Protein AF-A0A6J4JC75-F1 (afdb_monomer)

Sequence (116 aa):
MVLFLEVVARTGNVAHELAFRLLASTGLRVAELVALKKQDVDVAQGRLRVVQGKGGKDRIVLFPEALQIPLRLYLQSLPPEQVYLFETERLKRPWSTRWVNKLCHAYGEEAGIPQM

Secondary structure (DSSP, 8-state):
-HHHHHHHHHT--HHHHHHHHHHHHH---HHHHHH-BGGGEETTTTEEEE---TTPPPEEEE--GGGHHHHHHHHHHS-TT--BSSB-TTT--BPPHHHHHHHHHHHHHHTT-TT-

pLDDT: mean 93.06, std 7.99, range [50.22, 98.19]

Structure (mmCIF, N/CA/C/O backbone):
data_AF-A0A6J4JC75-F1
#
_entry.id   AF-A0A6J4JC75-F1
#
loop_
_atom_site.group_PDB
_atom_site.id
_atom_site.type_symbol
_atom_site.label_atom_id
_atom_site.label_alt_id
_atom_site.label_comp_id
_atom_site.label_asym_id
_atom_site.label_entity_id
_atom_site.label_seq_id
_atom_site.pdbx_PDB_ins_code
_atom_site.Cartn_x
_atom_site.Cartn_y
_atom_site.Cartn_z
_atom_site.occupancy
_atom_site.B_iso_or_equiv
_atom_site.auth_seq_id
_atom_site.auth_comp_id
_atom_site.auth_asym_id
_atom_site.auth_atom_id
_atom_site.pdbx_PDB_model_num
ATOM 1 N N . MET A 1 1 ? 0.356 -4.063 -18.543 1.00 78.06 1 MET A N 1
ATOM 2 C CA . MET A 1 1 ? -0.118 -4.290 -17.157 1.00 78.06 1 MET A CA 1
ATOM 3 C C . MET A 1 1 ? 0.482 -5.549 -16.533 1.00 78.06 1 MET A C 1
ATOM 5 O O . MET A 1 1 ? 1.081 -5.428 -15.480 1.00 78.06 1 MET A O 1
ATOM 9 N N . VAL A 1 2 ? 0.393 -6.730 -17.164 1.00 85.44 2 VAL A N 1
ATOM 10 C CA . VAL A 1 2 ? 1.008 -7.967 -16.622 1.00 85.44 2 VAL A CA 1
ATOM 11 C C . VAL A 1 2 ? 2.532 -7.833 -16.468 1.00 85.44 2 VAL A C 1
ATOM 13 O O . VAL A 1 2 ? 3.035 -7.979 -15.362 1.00 85.44 2 VAL A O 1
ATOM 16 N N . LEU A 1 3 ? 3.235 -7.410 -17.529 1.00 88.81 3 LEU A N 1
ATOM 17 C CA . LEU A 1 3 ? 4.689 -7.165 -17.504 1.00 88.81 3 LEU A CA 1
ATOM 18 C C . LEU A 1 3 ? 5.123 -6.169 -16.417 1.00 88.81 3 LEU A C 1
ATOM 20 O O . LEU A 1 3 ? 6.141 -6.361 -15.767 1.00 88.81 3 LEU A O 1
ATOM 24 N N . PHE A 1 4 ? 4.321 -5.129 -16.182 1.00 93.44 4 PHE A N 1
ATOM 25 C CA . PHE A 1 4 ? 4.583 -4.147 -15.131 1.00 93.44 4 PHE A CA 1
ATOM 26 C C . PHE A 1 4 ? 4.546 -4.785 -13.738 1.00 93.44 4 PHE A C 1
ATOM 28 O O . PHE A 1 4 ? 5.470 -4.607 -12.953 1.00 93.44 4 PHE A O 1
ATOM 35 N N . LEU A 1 5 ? 3.507 -5.570 -13.431 1.00 93.50 5 LEU A N 1
ATOM 36 C CA . LEU A 1 5 ? 3.400 -6.235 -12.130 1.00 93.50 5 LEU A CA 1
ATOM 37 C C . LEU A 1 5 ? 4.493 -7.293 -11.930 1.00 93.50 5 LEU A C 1
ATOM 39 O O . LEU A 1 5 ? 4.955 -7.467 -10.806 1.00 93.50 5 LEU A O 1
ATOM 43 N N . GLU A 1 6 ? 4.943 -7.956 -12.998 1.00 94.25 6 GLU A N 1
ATOM 44 C CA . GLU A 1 6 ? 6.100 -8.855 -12.938 1.00 94.25 6 GLU A CA 1
ATOM 45 C C . GLU A 1 6 ? 7.394 -8.112 -12.598 1.00 94.25 6 GLU A C 1
ATOM 47 O O . GLU A 1 6 ? 8.148 -8.576 -11.745 1.00 94.25 6 GLU A O 1
ATOM 52 N N . VAL A 1 7 ? 7.644 -6.957 -13.223 1.00 95.50 7 VAL A N 1
ATOM 53 C CA . VAL A 1 7 ? 8.795 -6.099 -12.897 1.00 95.50 7 VAL A CA 1
ATOM 54 C C . VAL A 1 7 ? 8.753 -5.682 -11.430 1.00 95.50 7 VAL A C 1
ATOM 56 O O . VAL A 1 7 ? 9.727 -5.889 -10.709 1.00 95.50 7 VAL A O 1
ATOM 59 N N . VAL A 1 8 ? 7.606 -5.191 -10.950 1.00 95.81 8 VAL A N 1
ATOM 60 C CA . VAL A 1 8 ? 7.446 -4.812 -9.538 1.00 95.81 8 VAL A CA 1
ATOM 61 C C . VAL A 1 8 ? 7.717 -6.006 -8.614 1.00 95.81 8 VAL A C 1
ATOM 63 O O . VAL A 1 8 ? 8.458 -5.860 -7.641 1.00 95.81 8 VAL A O 1
ATOM 66 N N . ALA A 1 9 ? 7.179 -7.190 -8.918 1.00 94.19 9 ALA A N 1
ATOM 67 C CA . ALA A 1 9 ? 7.377 -8.391 -8.103 1.00 94.19 9 ALA A CA 1
ATOM 68 C C . ALA A 1 9 ? 8.853 -8.834 -8.042 1.00 94.19 9 ALA A C 1
ATOM 70 O O . ALA A 1 9 ? 9.332 -9.255 -6.989 1.00 94.19 9 ALA A O 1
ATOM 71 N N . ARG A 1 10 ? 9.613 -8.679 -9.136 1.00 95.00 10 ARG A N 1
ATOM 72 C CA . ARG A 1 10 ? 11.051 -9.017 -9.189 1.00 95.00 10 ARG A CA 1
ATOM 73 C C . ARG A 1 10 ? 11.917 -8.152 -8.275 1.00 95.00 10 ARG A C 1
ATOM 75 O O . ARG A 1 10 ? 13.008 -8.579 -7.909 1.00 95.00 10 ARG A O 1
ATOM 82 N N . THR A 1 11 ? 11.437 -6.978 -7.862 1.00 93.69 11 THR A N 1
ATOM 83 C CA . THR A 1 11 ? 12.167 -6.115 -6.917 1.00 93.69 11 THR A CA 1
ATOM 84 C C . THR A 1 11 ? 12.277 -6.714 -5.513 1.00 93.69 11 THR A C 1
ATOM 86 O O . THR A 1 11 ? 13.085 -6.243 -4.714 1.00 93.69 11 THR A O 1
ATOM 89 N N . GLY A 1 12 ? 11.437 -7.701 -5.175 1.00 93.94 12 GLY A N 1
ATOM 90 C CA . GLY A 1 12 ? 11.333 -8.254 -3.822 1.00 93.94 12 GLY A CA 1
ATOM 91 C C . GLY A 1 12 ? 10.724 -7.289 -2.797 1.00 93.94 12 GLY A C 1
ATOM 92 O O . GLY A 1 12 ? 10.620 -7.626 -1.618 1.00 93.94 12 GLY A O 1
ATOM 93 N N . ASN A 1 13 ? 10.298 -6.090 -3.213 1.00 96.12 13 ASN A N 1
ATOM 94 C CA . ASN A 1 13 ? 9.678 -5.120 -2.324 1.00 96.12 13 ASN A CA 1
ATOM 95 C C . ASN A 1 13 ? 8.175 -5.404 -2.182 1.00 96.12 13 ASN A C 1
ATOM 97 O O . ASN A 1 13 ? 7.354 -4.962 -2.989 1.00 96.12 13 ASN A O 1
ATOM 101 N N . VAL A 1 14 ? 7.817 -6.113 -1.108 1.00 96.12 14 VAL A N 1
ATOM 102 C CA . VAL A 1 14 ? 6.431 -6.513 -0.799 1.00 96.12 14 VAL A CA 1
ATOM 103 C C . VAL A 1 14 ? 5.480 -5.313 -0.740 1.00 96.12 14 VAL A C 1
ATOM 105 O O . VAL A 1 14 ? 4.350 -5.395 -1.219 1.00 96.12 14 VAL A O 1
ATOM 108 N N . ALA A 1 15 ? 5.926 -4.179 -0.189 1.00 96.94 15 ALA A N 1
ATOM 109 C CA . ALA A 1 15 ? 5.089 -2.988 -0.087 1.00 96.94 15 ALA A CA 1
ATOM 110 C C . ALA A 1 15 ? 4.757 -2.419 -1.476 1.00 96.94 15 ALA A C 1
ATOM 112 O O . ALA A 1 15 ? 3.608 -2.068 -1.740 1.00 96.94 15 ALA A O 1
ATOM 113 N N . HIS A 1 16 ? 5.738 -2.363 -2.382 1.00 97.50 16 HIS A N 1
ATOM 114 C CA . HIS A 1 16 ? 5.516 -1.907 -3.755 1.00 97.50 16 HIS A CA 1
ATOM 115 C C . HIS A 1 16 ? 4.600 -2.870 -4.514 1.00 97.50 16 HIS A C 1
ATOM 117 O O . HIS A 1 16 ? 3.657 -2.426 -5.169 1.00 97.50 16 HIS A O 1
ATOM 123 N N . GLU A 1 17 ? 4.835 -4.180 -4.390 1.00 97.69 17 GLU A N 1
ATOM 124 C CA . GLU A 1 17 ? 4.004 -5.196 -5.038 1.00 97.69 17 GLU A CA 1
ATOM 125 C C . GLU A 1 17 ? 2.537 -5.060 -4.617 1.00 97.69 17 GLU A C 1
ATOM 127 O O . GLU A 1 17 ? 1.650 -4.952 -5.467 1.00 97.69 17 GLU A O 1
ATOM 132 N N . LEU A 1 18 ? 2.268 -4.992 -3.312 1.00 98.06 18 LEU A N 1
ATOM 133 C CA . LEU A 1 18 ? 0.909 -4.847 -2.795 1.00 98.06 18 LEU A CA 1
ATOM 134 C C . LEU A 1 18 ? 0.265 -3.534 -3.228 1.00 98.06 18 LEU A C 1
ATOM 136 O O . LEU A 1 18 ? -0.895 -3.535 -3.640 1.00 98.06 18 LEU A O 1
ATOM 140 N N . ALA A 1 19 ? 1.007 -2.428 -3.179 1.00 98.12 19 ALA A N 1
ATOM 141 C CA . ALA A 1 19 ? 0.520 -1.121 -3.598 1.00 98.12 19 ALA A CA 1
ATOM 142 C C . ALA A 1 19 ? 0.042 -1.135 -5.057 1.00 98.12 19 ALA A C 1
ATOM 144 O O . ALA A 1 19 ? -1.082 -0.720 -5.350 1.00 98.12 19 ALA A O 1
ATOM 145 N N . PHE A 1 20 ? 0.854 -1.671 -5.970 1.00 97.69 20 PHE A N 1
ATOM 146 C CA . PHE A 1 20 ? 0.512 -1.703 -7.390 1.00 97.69 20 PHE A CA 1
ATOM 147 C C . PHE A 1 20 ? -0.527 -2.768 -7.742 1.00 97.69 20 PHE A C 1
ATOM 149 O O . PHE A 1 20 ? -1.385 -2.513 -8.589 1.00 97.69 20 PHE A O 1
ATOM 156 N N . ARG A 1 21 ? -0.535 -3.924 -7.068 1.00 97.31 21 ARG A N 1
ATOM 157 C CA . ARG A 1 21 ? -1.603 -4.921 -7.249 1.00 97.31 21 ARG A CA 1
ATOM 158 C C . ARG A 1 21 ? -2.949 -4.403 -6.747 1.00 97.31 21 ARG A C 1
ATOM 160 O O . ARG A 1 21 ? -3.965 -4.652 -7.396 1.00 97.31 21 ARG A O 1
ATOM 167 N N . LEU A 1 22 ? -2.972 -3.646 -5.649 1.00 97.50 22 LEU A N 1
ATOM 168 C CA . LEU A 1 22 ? -4.175 -2.952 -5.189 1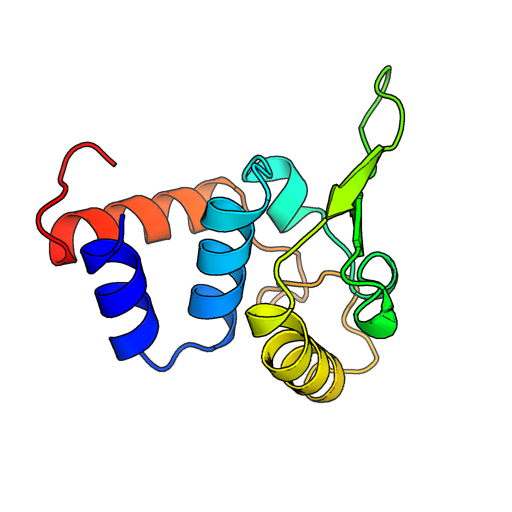.00 97.50 22 LEU A CA 1
ATOM 169 C C . LEU A 1 22 ? -4.638 -1.925 -6.223 1.00 97.50 22 LEU A C 1
ATOM 171 O O . LEU A 1 22 ? -5.779 -2.014 -6.669 1.00 97.50 22 LEU A O 1
ATOM 175 N N . LEU A 1 23 ? -3.773 -1.009 -6.670 1.00 96.81 23 LEU A N 1
ATOM 176 C CA . LEU A 1 23 ? -4.124 -0.026 -7.709 1.00 96.81 23 LEU A CA 1
ATOM 177 C C . LEU A 1 23 ? -4.708 -0.696 -8.965 1.00 96.81 23 LEU A C 1
ATOM 179 O O . LEU A 1 23 ? -5.767 -0.292 -9.442 1.00 96.81 23 LEU A O 1
ATOM 183 N N . ALA A 1 24 ? -4.059 -1.756 -9.454 1.00 95.50 24 ALA A N 1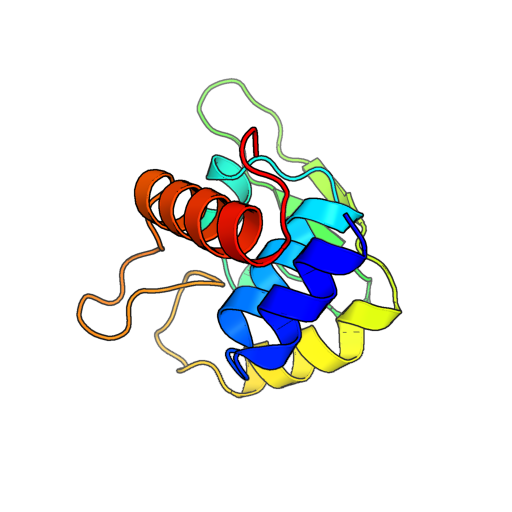
ATOM 184 C CA . ALA A 1 24 ? -4.459 -2.455 -10.672 1.00 95.50 24 ALA A CA 1
ATOM 185 C C . ALA A 1 24 ? -5.778 -3.240 -10.544 1.00 95.50 24 ALA A C 1
ATOM 187 O O . ALA A 1 24 ? -6.474 -3.410 -11.541 1.00 95.50 24 ALA A O 1
ATOM 188 N N . SER A 1 25 ? -6.127 -3.729 -9.348 1.00 95.44 25 SER A N 1
ATOM 189 C CA . SER A 1 25 ? -7.295 -4.608 -9.150 1.00 95.44 25 SER A CA 1
ATOM 190 C C . SER A 1 25 ? -8.526 -3.920 -8.560 1.00 95.44 25 SER A C 1
ATOM 192 O O . SER A 1 25 ? -9.626 -4.454 -8.666 1.00 95.44 25 SE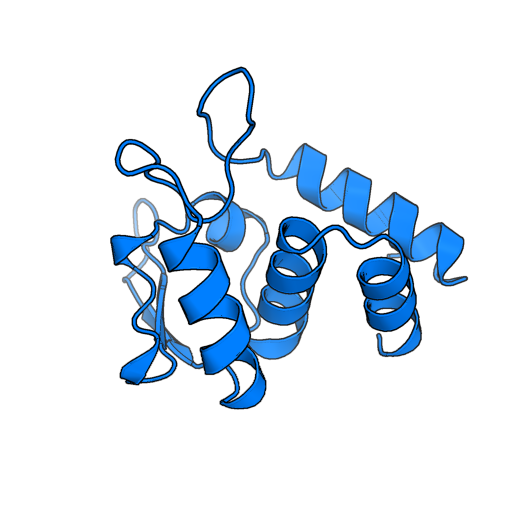R A O 1
ATOM 194 N N . THR A 1 26 ? -8.354 -2.750 -7.944 1.00 94.06 26 THR A N 1
ATOM 195 C CA . THR A 1 26 ? -9.411 -2.081 -7.164 1.00 94.06 26 THR A CA 1
ATOM 196 C C . THR A 1 26 ? -9.893 -0.768 -7.779 1.00 94.06 26 THR A C 1
ATOM 198 O O . THR A 1 26 ? -10.914 -0.224 -7.357 1.00 94.06 26 THR A O 1
ATOM 201 N N . GLY A 1 27 ? -9.160 -0.224 -8.757 1.00 89.81 27 GLY A N 1
ATOM 202 C CA . GLY A 1 27 ? -9.459 1.085 -9.343 1.00 89.81 27 GLY A CA 1
ATOM 203 C C . GLY A 1 27 ? -9.255 2.259 -8.378 1.00 89.81 27 GLY A C 1
ATOM 204 O O . GLY A 1 27 ? -9.789 3.345 -8.610 1.00 89.81 27 GLY A O 1
ATOM 205 N N . LEU A 1 28 ? -8.510 2.057 -7.286 1.00 94.12 28 LEU A N 1
ATOM 206 C CA . LEU A 1 28 ? -8.097 3.139 -6.397 1.00 94.12 28 LEU A CA 1
ATOM 207 C C . LEU A 1 28 ? -7.313 4.203 -7.164 1.00 94.12 28 LEU A C 1
ATOM 209 O O . LEU A 1 28 ? -6.427 3.906 -7.967 1.00 94.12 28 LEU A O 1
ATOM 213 N N . ARG A 1 29 ? -7.576 5.467 -6.843 1.00 93.94 29 ARG A N 1
ATOM 214 C CA . ARG A 1 29 ? -6.682 6.561 -7.228 1.00 93.94 29 ARG A CA 1
ATOM 215 C C . ARG A 1 29 ? -5.450 6.533 -6.328 1.00 93.94 29 ARG A C 1
ATOM 217 O O . ARG A 1 29 ? -5.546 6.209 -5.146 1.00 93.94 29 ARG A O 1
ATOM 224 N N . VAL A 1 30 ? -4.305 6.986 -6.837 1.00 96.31 30 VAL A N 1
ATOM 225 C CA . VAL A 1 30 ? -3.055 7.071 -6.053 1.00 96.31 30 VAL A CA 1
ATOM 226 C C . VAL A 1 30 ? -3.244 7.863 -4.752 1.00 96.31 30 VAL A C 1
ATOM 228 O O . VAL A 1 30 ? -2.726 7.469 -3.713 1.00 96.31 30 VAL A O 1
ATOM 231 N N . ALA A 1 31 ? -4.035 8.941 -4.782 1.00 95.19 31 ALA A N 1
ATOM 232 C CA . ALA A 1 31 ? -4.363 9.727 -3.590 1.00 95.19 31 ALA A CA 1
ATOM 233 C C . ALA A 1 31 ? -5.129 8.927 -2.519 1.00 95.19 31 ALA A C 1
ATOM 235 O O . ALA A 1 31 ? -4.943 9.162 -1.330 1.00 95.19 31 ALA A O 1
ATOM 236 N N . GLU A 1 32 ? -5.968 7.978 -2.930 1.00 95.94 32 GLU A N 1
ATOM 237 C CA . GLU A 1 32 ? -6.725 7.115 -2.020 1.00 95.94 32 GLU A CA 1
ATOM 238 C C . GLU A 1 32 ? -5.821 6.022 -1.444 1.00 95.94 32 GLU A C 1
ATOM 240 O O . GLU A 1 32 ? -5.878 5.755 -0.248 1.00 95.94 32 GLU A O 1
ATOM 245 N N . LEU A 1 33 ? -4.929 5.453 -2.265 1.00 97.12 33 LEU A N 1
ATOM 246 C CA . LEU A 1 33 ? -3.937 4.469 -1.827 1.00 97.12 33 LEU A CA 1
ATOM 247 C C . LEU A 1 33 ? -3.038 5.020 -0.714 1.00 97.12 33 LEU A C 1
ATOM 249 O O . LEU A 1 33 ? -2.856 4.369 0.310 1.00 97.12 33 LEU A O 1
ATOM 253 N N . VAL A 1 34 ? -2.485 6.222 -0.901 1.00 96.94 34 VAL A N 1
ATOM 254 C CA . VAL A 1 34 ? -1.569 6.812 0.088 1.00 96.94 34 VAL A CA 1
ATOM 255 C C . VAL A 1 34 ? -2.272 7.265 1.368 1.00 96.94 34 VAL A C 1
ATOM 257 O O . VAL A 1 34 ? -1.630 7.397 2.405 1.00 96.94 34 VAL A O 1
ATOM 260 N N . ALA A 1 35 ? -3.583 7.507 1.308 1.00 95.75 35 ALA A N 1
ATOM 261 C CA . ALA A 1 35 ? -4.393 7.876 2.465 1.00 95.75 35 ALA A CA 1
ATOM 262 C C . ALA A 1 35 ? -4.974 6.659 3.209 1.00 95.75 35 ALA A C 1
ATOM 264 O O . ALA A 1 35 ? -5.497 6.821 4.313 1.00 95.75 35 ALA A O 1
ATOM 265 N N . LEU A 1 36 ? -4.892 5.459 2.624 1.00 96.94 36 LEU A N 1
ATOM 266 C CA . LEU A 1 36 ? -5.465 4.234 3.171 1.00 96.94 36 LEU A CA 1
ATOM 267 C C . LEU A 1 36 ? -4.777 3.847 4.485 1.00 96.94 36 LEU A C 1
ATOM 269 O O . LEU A 1 36 ? -3.549 3.752 4.555 1.00 96.94 36 LEU A O 1
ATOM 273 N N . LYS A 1 37 ? -5.567 3.602 5.534 1.00 96.94 37 LYS A N 1
ATOM 274 C CA . LYS A 1 37 ? -5.067 3.209 6.859 1.00 96.94 37 LYS A CA 1
ATOM 275 C C . LYS A 1 37 ? -5.152 1.705 7.070 1.00 96.94 37 LYS A C 1
ATOM 277 O O . LYS A 1 37 ? -6.015 1.054 6.490 1.00 96.94 37 LYS A O 1
ATOM 282 N N . LYS A 1 38 ? -4.322 1.160 7.969 1.00 96.69 38 LYS A N 1
ATOM 283 C CA . LYS A 1 38 ? -4.357 -0.276 8.325 1.00 96.69 38 LYS A CA 1
ATOM 284 C C . LYS A 1 38 ? -5.758 -0.726 8.756 1.00 96.69 38 LYS A C 1
ATOM 286 O O . LYS A 1 38 ? -6.237 -1.759 8.312 1.00 96.69 38 LYS A O 1
ATOM 291 N N . GLN A 1 39 ? -6.427 0.089 9.575 1.00 96.44 39 GLN A N 1
ATOM 292 C CA . GLN A 1 39 ? -7.777 -0.182 10.090 1.00 96.44 39 GLN A CA 1
ATOM 293 C C . GLN A 1 39 ? -8.876 -0.175 9.015 1.00 96.44 39 GLN A C 1
ATOM 295 O O . GLN A 1 39 ? -9.981 -0.641 9.266 1.00 96.44 39 GLN A O 1
ATOM 300 N N . ASP A 1 40 ? -8.590 0.383 7.837 1.00 96.88 40 ASP A N 1
ATOM 301 C CA . ASP A 1 40 ? -9.540 0.475 6.730 1.00 96.88 40 ASP A CA 1
ATOM 302 C C . ASP A 1 40 ? -9.445 -0.736 5.787 1.00 96.88 40 ASP A C 1
ATOM 304 O O . ASP A 1 40 ? -10.166 -0.794 4.790 1.00 96.88 40 ASP A O 1
ATOM 308 N N . VAL A 1 41 ? -8.572 -1.702 6.096 1.00 97.69 41 VAL A N 1
ATOM 309 C CA . VAL A 1 41 ? -8.380 -2.943 5.340 1.00 97.69 41 VAL A CA 1
ATOM 310 C C . VAL A 1 41 ? -9.048 -4.100 6.081 1.00 97.69 41 VAL A C 1
ATOM 312 O O . VAL A 1 41 ? -8.507 -4.636 7.047 1.00 97.69 41 VAL A O 1
ATOM 315 N N . ASP A 1 42 ? -10.210 -4.529 5.597 1.00 97.44 42 ASP A N 1
ATOM 316 C CA . ASP A 1 42 ? -10.862 -5.754 6.055 1.00 97.44 42 ASP A CA 1
ATOM 317 C C . ASP A 1 42 ? -10.443 -6.911 5.145 1.00 97.44 42 ASP A C 1
ATOM 319 O O . ASP A 1 42 ? -11.014 -7.158 4.077 1.00 97.44 42 ASP A O 1
ATOM 323 N N . VAL A 1 43 ? -9.396 -7.615 5.576 1.00 97.06 43 VAL A N 1
ATOM 324 C CA . VAL A 1 43 ? -8.834 -8.730 4.813 1.00 97.06 43 VAL A CA 1
ATOM 325 C C . VAL A 1 43 ? -9.750 -9.946 4.787 1.00 97.06 43 VAL A C 1
ATOM 327 O O . VAL A 1 43 ? -9.785 -10.647 3.780 1.00 97.06 43 VAL A O 1
ATOM 330 N N . ALA A 1 44 ? -10.514 -10.182 5.854 1.00 95.25 44 ALA A N 1
ATOM 331 C CA . ALA A 1 44 ? -11.415 -11.327 5.931 1.00 95.25 44 ALA A CA 1
ATOM 332 C C . ALA A 1 44 ? -12.560 -11.210 4.917 1.00 95.25 44 ALA A C 1
ATOM 334 O O . ALA A 1 44 ? -13.009 -12.216 4.375 1.00 95.25 44 ALA A O 1
ATOM 335 N N . GLN A 1 45 ? -13.017 -9.986 4.651 1.00 95.69 45 GLN A N 1
ATOM 336 C CA . GLN A 1 45 ? -14.095 -9.713 3.700 1.00 95.69 45 GLN A CA 1
ATOM 337 C C . GLN A 1 45 ? -13.603 -9.233 2.327 1.00 95.69 45 GLN A C 1
ATOM 339 O O . GLN A 1 45 ? -14.429 -8.977 1.450 1.00 95.69 45 GLN A O 1
ATOM 344 N N . GLY A 1 46 ? -12.289 -9.079 2.126 1.00 96.81 46 GLY A N 1
ATOM 345 C CA . GLY A 1 46 ? -11.722 -8.575 0.871 1.00 96.81 46 GLY A CA 1
ATOM 346 C C . GLY A 1 46 ? -12.133 -7.132 0.557 1.00 96.81 46 GLY A C 1
ATOM 347 O O . GLY A 1 46 ? -12.448 -6.818 -0.592 1.00 96.81 46 GLY A O 1
ATOM 348 N N . ARG A 1 47 ? -12.204 -6.262 1.574 1.00 97.44 47 ARG A N 1
ATOM 349 C CA . ARG A 1 47 ? -12.752 -4.899 1.477 1.00 97.44 47 ARG A CA 1
ATOM 350 C C . ARG A 1 47 ? -11.753 -3.841 1.923 1.00 97.44 47 ARG A C 1
ATOM 352 O O . ARG A 1 47 ? -11.064 -3.999 2.925 1.00 97.44 47 ARG A O 1
ATOM 359 N N . LEU A 1 48 ? -11.747 -2.719 1.215 1.00 97.31 48 LEU A N 1
ATOM 360 C CA . LEU A 1 48 ? -11.087 -1.479 1.608 1.00 97.31 48 LEU A CA 1
ATOM 361 C C . LEU A 1 48 ? -12.142 -0.409 1.846 1.00 97.31 48 LEU A C 1
ATOM 363 O O . LEU A 1 48 ? -13.028 -0.210 1.010 1.00 97.31 48 LEU A O 1
ATOM 367 N N . ARG A 1 49 ? -12.021 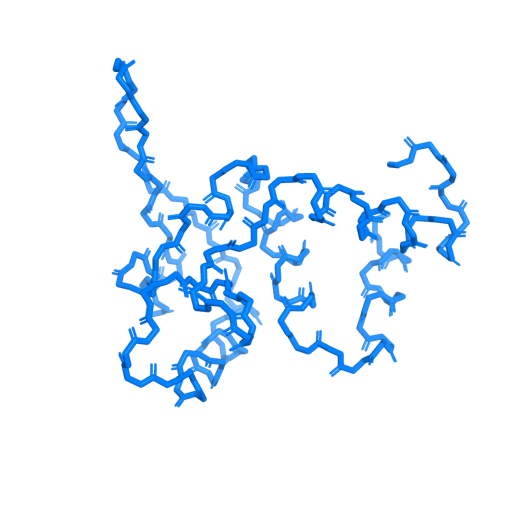0.321 2.950 1.00 96.12 49 ARG A N 1
ATOM 368 C CA . ARG A 1 49 ? -12.806 1.526 3.193 1.00 96.12 49 ARG A CA 1
ATOM 369 C C . ARG A 1 49 ? -12.047 2.741 2.675 1.00 96.12 49 ARG A C 1
ATOM 371 O O . ARG A 1 49 ? -11.037 3.149 3.236 1.00 96.12 49 ARG A O 1
ATOM 378 N N . VAL A 1 50 ? -12.552 3.337 1.602 1.00 93.69 50 VAL A N 1
ATOM 379 C CA . VAL A 1 50 ? -11.986 4.558 1.024 1.00 93.69 50 VAL A CA 1
ATOM 380 C C . VAL A 1 50 ? -12.690 5.757 1.633 1.00 93.69 50 VAL A C 1
ATOM 382 O O . VAL A 1 50 ? -13.857 6.019 1.328 1.00 93.69 50 VAL A O 1
ATOM 385 N N . VAL A 1 51 ? -11.965 6.479 2.484 1.00 87.44 51 VAL A N 1
ATOM 386 C CA . VAL A 1 51 ? -12.442 7.712 3.115 1.00 87.44 51 VAL A CA 1
ATOM 387 C C . VAL A 1 51 ? -12.187 8.884 2.175 1.00 87.44 51 VAL A C 1
ATOM 389 O O . VAL A 1 51 ? -11.045 9.130 1.781 1.00 87.44 51 VAL A O 1
ATOM 392 N N . GLN A 1 52 ? -13.243 9.602 1.794 1.00 78.88 52 GLN A N 1
ATOM 393 C CA . GLN A 1 52 ? -13.127 10.738 0.875 1.00 78.88 52 GLN A CA 1
ATOM 394 C C . GLN A 1 52 ? -13.078 12.080 1.618 1.00 78.88 52 GLN A C 1
ATOM 396 O O . GLN A 1 52 ? -13.584 12.231 2.726 1.00 78.88 52 GLN A O 1
ATOM 401 N N . GLY A 1 53 ? -12.426 13.071 1.000 1.00 69.44 53 GLY A N 1
ATOM 402 C CA . GLY A 1 53 ? -12.335 14.435 1.525 1.00 69.44 53 GLY A CA 1
ATOM 403 C C . GLY A 1 53 ? -13.646 15.226 1.411 1.00 69.44 53 GLY A C 1
ATOM 404 O O . GLY A 1 53 ? -14.704 14.695 1.080 1.00 69.44 53 GLY A O 1
ATOM 405 N N . LYS A 1 54 ? -13.576 16.538 1.671 1.00 50.22 54 LYS A N 1
ATOM 406 C CA . LYS A 1 54 ? -14.744 17.428 1.799 1.00 50.22 54 LYS A CA 1
ATOM 407 C C . LYS A 1 54 ? -15.690 17.343 0.585 1.00 50.22 54 LYS A C 1
ATOM 409 O O . LYS A 1 54 ? -15.352 17.808 -0.498 1.00 50.22 54 LYS A O 1
ATOM 414 N N . GLY A 1 55 ? -16.884 16.784 0.808 1.00 69.31 55 GLY A N 1
ATOM 415 C CA . GLY A 1 55 ? -17.958 16.631 -0.186 1.00 69.31 55 GLY A CA 1
ATOM 416 C C . GLY A 1 55 ? -18.105 15.225 -0.787 1.00 69.31 55 GLY A C 1
ATOM 417 O O . GLY A 1 55 ? -19.093 14.969 -1.470 1.00 69.31 55 GLY A O 1
ATOM 418 N N . GLY A 1 56 ? -17.168 14.306 -0.527 1.00 66.38 56 GLY A N 1
ATOM 419 C CA . GLY A 1 56 ? -17.229 12.920 -0.996 1.00 66.38 56 GLY A CA 1
ATOM 420 C C . GLY A 1 56 ? -17.803 11.977 0.060 1.00 66.38 56 GLY A C 1
ATOM 421 O O . GLY A 1 56 ? -17.469 12.079 1.236 1.00 66.38 56 GLY A O 1
ATOM 422 N N . LYS A 1 57 ? -18.662 11.043 -0.358 1.00 79.69 57 LYS A N 1
ATOM 423 C CA . LYS A 1 57 ? -19.113 9.941 0.503 1.00 79.69 57 LYS A CA 1
ATOM 424 C C . LYS A 1 57 ? -18.039 8.853 0.553 1.00 79.69 57 LYS A C 1
ATOM 426 O O . LYS A 1 57 ? -17.445 8.520 -0.481 1.00 79.69 57 LYS A O 1
ATOM 431 N N . ASP A 1 58 ? -17.834 8.283 1.735 1.00 89.31 58 ASP A N 1
ATOM 432 C CA . ASP A 1 58 ? -17.037 7.070 1.909 1.00 89.31 58 ASP A CA 1
ATOM 433 C C . ASP A 1 58 ? -17.596 5.947 1.031 1.00 89.31 58 ASP A C 1
ATOM 435 O O . ASP A 1 58 ? -18.809 5.841 0.821 1.00 89.31 58 ASP A O 1
ATOM 439 N N . ARG A 1 59 ? -16.707 5.096 0.515 1.00 92.12 59 ARG A N 1
ATOM 440 C CA . ARG A 1 59 ? -17.106 3.919 -0.262 1.00 92.12 59 ARG A CA 1
ATOM 441 C C . ARG A 1 59 ? -16.308 2.691 0.134 1.00 92.12 59 ARG A C 1
ATOM 443 O O . ARG A 1 59 ? -15.165 2.793 0.573 1.00 92.12 59 ARG A O 1
ATOM 450 N N . ILE A 1 60 ? -16.917 1.531 -0.075 1.00 95.69 60 ILE A N 1
ATOM 451 C CA . ILE A 1 60 ? -16.236 0.245 0.023 1.00 95.69 60 ILE A CA 1
ATOM 452 C C . ILE A 1 60 ? -15.741 -0.149 -1.362 1.00 95.69 60 ILE A C 1
ATOM 454 O O . ILE A 1 60 ? -16.478 -0.054 -2.343 1.00 95.69 60 ILE A O 1
ATOM 458 N N . VAL A 1 61 ? -14.493 -0.593 -1.427 1.00 95.75 61 VAL A N 1
ATOM 459 C CA . VAL A 1 61 ? -13.873 -1.140 -2.631 1.00 95.75 61 VAL A CA 1
ATOM 460 C C . VAL A 1 61 ? -13.482 -2.584 -2.355 1.00 95.75 61 VAL A C 1
ATOM 462 O O . VAL A 1 61 ? -12.910 -2.879 -1.309 1.00 95.75 61 VAL A O 1
ATOM 465 N N . LEU A 1 62 ? -13.819 -3.489 -3.271 1.00 97.38 62 LEU A N 1
ATOM 466 C CA . LEU A 1 62 ? -13.455 -4.900 -3.161 1.00 97.38 62 LEU A CA 1
ATOM 467 C C . LEU A 1 62 ? -12.082 -5.140 -3.781 1.00 97.38 62 LEU A C 1
ATOM 469 O O . LEU A 1 62 ? -11.740 -4.514 -4.785 1.00 97.38 62 LEU A O 1
ATOM 473 N N . PHE A 1 63 ? -11.320 -6.067 -3.207 1.00 97.25 63 PHE A N 1
ATOM 474 C CA . PHE A 1 63 ? -10.081 -6.560 -3.798 1.00 97.25 63 PHE A CA 1
ATOM 475 C C . PHE A 1 63 ? -10.105 -8.088 -3.961 1.00 97.25 63 PHE A C 1
ATOM 477 O O . PHE A 1 63 ? -10.840 -8.770 -3.244 1.00 97.25 63 PHE A O 1
ATOM 484 N N . PRO A 1 64 ? -9.316 -8.649 -4.898 1.00 96.62 64 PRO A N 1
ATOM 485 C CA . PRO A 1 64 ? -9.340 -10.080 -5.193 1.00 96.62 64 PRO A CA 1
ATOM 486 C C . PRO A 1 64 ? -8.892 -10.954 -4.017 1.00 96.62 64 PRO A C 1
ATOM 488 O O . PRO A 1 64 ? -7.969 -10.598 -3.285 1.00 96.62 64 PRO A O 1
ATOM 491 N N . GLU A 1 65 ? -9.451 -12.162 -3.917 1.00 96.81 65 GLU A N 1
ATOM 492 C CA . GLU A 1 65 ? -9.079 -13.162 -2.902 1.00 96.81 65 GLU A CA 1
ATOM 493 C C . GLU A 1 65 ? -7.568 -13.453 -2.879 1.00 96.81 65 GLU A C 1
ATOM 495 O O . GLU A 1 65 ? -6.964 -13.572 -1.814 1.00 96.81 65 GLU A O 1
ATOM 500 N N . ALA A 1 66 ? -6.922 -13.434 -4.050 1.00 96.19 66 ALA A N 1
ATOM 501 C CA . ALA A 1 66 ? -5.478 -13.620 -4.198 1.00 96.19 66 ALA A CA 1
ATOM 502 C C . ALA A 1 66 ? -4.618 -12.598 -3.423 1.00 96.19 66 ALA A C 1
ATOM 504 O O . ALA A 1 66 ? -3.435 -12.851 -3.196 1.00 96.19 66 ALA A O 1
ATOM 505 N N . LEU A 1 67 ? -5.178 -11.450 -3.020 1.00 97.19 67 LEU A N 1
ATOM 506 C CA . LEU A 1 67 ? -4.492 -10.453 -2.193 1.00 97.19 67 LEU A CA 1
ATOM 507 C C . LEU A 1 67 ? -4.771 -10.606 -0.696 1.00 97.19 67 LEU A C 1
ATOM 509 O O . LEU A 1 67 ? -4.081 -9.969 0.095 1.00 97.19 67 LEU A O 1
ATOM 513 N N . GLN A 1 68 ? -5.704 -11.465 -0.275 1.00 97.81 68 GLN A N 1
ATOM 514 C CA . GLN A 1 68 ? -6.032 -11.612 1.144 1.00 97.81 68 GLN A CA 1
ATOM 515 C C . GLN A 1 68 ? -4.855 -12.151 1.959 1.00 97.81 68 GLN A C 1
ATOM 517 O O . GLN A 1 68 ? -4.481 -11.560 2.969 1.00 97.81 68 GLN A O 1
ATOM 522 N N . ILE A 1 69 ? -4.235 -13.255 1.529 1.00 97.69 69 ILE A N 1
ATOM 523 C CA . ILE A 1 69 ? -3.098 -13.832 2.265 1.00 97.69 69 ILE A CA 1
ATOM 524 C C . ILE A 1 69 ? -1.907 -12.855 2.289 1.00 97.69 69 ILE A C 1
ATOM 526 O O . ILE A 1 69 ? -1.435 -12.557 3.388 1.00 97.69 69 ILE A O 1
ATOM 530 N N . PRO A 1 70 ? -1.459 -12.290 1.147 1.00 97.50 70 PRO A N 1
ATOM 531 C CA . PRO A 1 70 ? -0.375 -11.309 1.141 1.00 97.50 70 PRO A CA 1
ATOM 532 C C . PRO A 1 70 ? -0.653 -10.073 2.007 1.00 97.50 70 PRO A C 1
ATOM 534 O O . PRO A 1 70 ? 0.211 -9.673 2.784 1.00 97.50 70 PRO A O 1
ATOM 537 N N . LEU A 1 71 ? -1.861 -9.496 1.942 1.00 98.00 71 LEU A N 1
ATOM 538 C CA . LEU A 1 71 ? -2.221 -8.336 2.765 1.00 98.00 71 LEU A CA 1
ATOM 539 C C . LEU A 1 71 ? -2.279 -8.677 4.251 1.00 98.00 71 LEU A C 1
ATOM 541 O O . LEU A 1 71 ? -1.833 -7.874 5.065 1.00 98.00 71 LEU A O 1
ATOM 545 N N . ARG A 1 72 ? -2.785 -9.860 4.622 1.00 98.19 72 ARG A N 1
ATOM 546 C CA . ARG A 1 72 ? -2.797 -10.309 6.021 1.00 98.19 72 ARG A CA 1
ATOM 547 C C . ARG A 1 72 ? -1.383 -10.404 6.583 1.00 98.19 72 ARG A C 1
ATOM 549 O O . ARG A 1 72 ? -1.131 -9.865 7.656 1.00 98.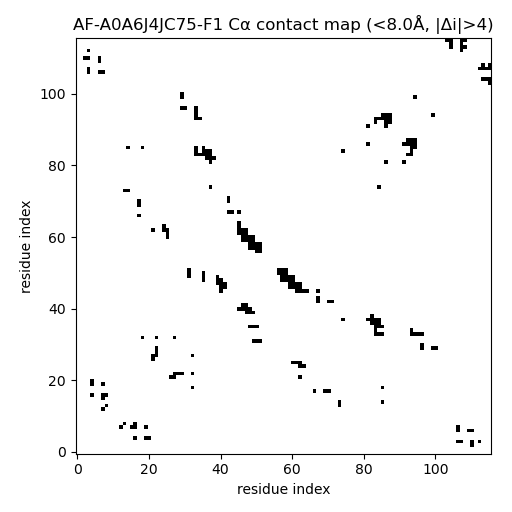19 72 ARG A O 1
ATOM 556 N N . LEU A 1 73 ? -0.477 -11.061 5.858 1.00 98.12 73 LEU A N 1
ATOM 557 C CA . LEU A 1 73 ? 0.920 -11.204 6.274 1.00 98.12 73 LEU A CA 1
ATOM 558 C C . LEU A 1 73 ? 1.618 -9.844 6.349 1.00 98.12 73 LEU A C 1
ATOM 560 O O . LEU A 1 73 ? 2.311 -9.560 7.323 1.00 98.12 73 LEU A O 1
ATOM 564 N N . TYR A 1 74 ? 1.375 -8.977 5.366 1.00 97.94 74 TYR A N 1
ATOM 565 C CA . TYR A 1 74 ? 1.914 -7.625 5.375 1.00 97.94 74 TYR A CA 1
ATOM 566 C C . TYR A 1 74 ? 1.431 -6.836 6.593 1.00 97.94 74 TYR A C 1
ATOM 568 O O . TYR A 1 74 ? 2.260 -6.352 7.354 1.00 97.94 74 TYR A O 1
ATOM 576 N N . LEU A 1 75 ? 0.121 -6.790 6.856 1.00 97.56 75 LEU A N 1
ATOM 577 C CA . LEU A 1 75 ? -0.447 -6.102 8.021 1.00 97.56 75 LEU A CA 1
ATOM 578 C C . LEU A 1 75 ? 0.109 -6.623 9.353 1.00 97.56 75 LEU A C 1
ATOM 580 O O . LEU A 1 75 ? 0.343 -5.823 10.255 1.00 97.56 75 LEU A O 1
ATOM 584 N N . GLN A 1 76 ? 0.339 -7.934 9.472 1.00 97.06 76 GLN A N 1
ATOM 585 C CA . GLN A 1 76 ? 0.950 -8.551 10.657 1.00 97.06 76 GLN A CA 1
ATOM 586 C C . GLN A 1 76 ? 2.426 -8.176 10.830 1.00 97.06 76 GLN A C 1
ATOM 588 O O . GLN A 1 76 ? 2.915 -8.135 11.955 1.00 97.06 76 GLN A O 1
ATOM 593 N N . SER A 1 77 ? 3.130 -7.897 9.731 1.00 96.00 77 SER A N 1
ATOM 594 C CA . SER A 1 77 ? 4.522 -7.438 9.761 1.00 96.00 77 SER A CA 1
ATOM 595 C C . SER A 1 77 ? 4.672 -5.947 10.082 1.00 96.00 77 SER A C 1
ATOM 597 O O . SER A 1 77 ? 5.771 -5.505 10.415 1.00 96.00 77 SER A O 1
ATOM 599 N N . LEU A 1 78 ? 3.593 -5.160 9.975 1.00 95.31 78 LEU A N 1
ATOM 600 C CA . LEU A 1 78 ? 3.656 -3.721 10.214 1.00 95.31 78 LEU A CA 1
ATOM 601 C C . LEU A 1 78 ? 3.816 -3.408 11.710 1.00 95.31 78 LEU A C 1
ATOM 603 O O . LEU A 1 78 ? 3.128 -4.010 12.540 1.00 95.31 78 LEU A O 1
ATOM 607 N N . PRO A 1 79 ? 4.636 -2.403 12.070 1.00 94.00 79 PRO A N 1
ATOM 608 C CA . PRO A 1 79 ? 4.752 -1.946 13.447 1.00 94.00 79 PRO A CA 1
ATOM 609 C C . PRO A 1 79 ? 3.394 -1.534 14.042 1.00 94.00 79 PRO A C 1
ATOM 611 O O . PRO A 1 79 ? 2.545 -0.991 13.316 1.00 94.00 79 PRO A O 1
ATOM 614 N N . PRO A 1 80 ? 3.160 -1.738 15.352 1.00 93.06 80 PRO A N 1
ATOM 615 C CA . PRO A 1 80 ? 1.903 -1.363 15.994 1.00 93.06 80 PRO A CA 1
ATOM 616 C C . PRO A 1 80 ? 1.543 0.115 15.794 1.00 93.06 80 PRO A C 1
ATOM 618 O O . PRO A 1 80 ? 0.390 0.421 15.489 1.00 93.06 80 PRO A O 1
ATOM 621 N N . GLU A 1 81 ? 2.532 1.011 15.878 1.00 93.19 81 GLU A N 1
ATOM 622 C CA . GLU A 1 81 ? 2.365 2.467 15.813 1.00 93.19 81 GLU A CA 1
ATOM 623 C C . GLU A 1 81 ? 2.078 3.018 14.411 1.00 93.19 81 GLU A C 1
ATOM 625 O O . GLU A 1 81 ? 1.601 4.144 14.280 1.00 93.19 81 GLU A O 1
ATOM 630 N N . GLN A 1 82 ? 2.357 2.236 13.366 1.00 95.25 82 GLN A N 1
ATOM 631 C CA . GLN A 1 82 ? 2.080 2.626 11.984 1.00 95.25 82 GLN A CA 1
ATOM 632 C C . GLN A 1 82 ? 0.573 2.855 11.792 1.00 95.25 82 GLN A C 1
ATOM 634 O O . GLN A 1 82 ? -0.240 2.073 12.277 1.00 95.25 82 GLN A O 1
ATOM 639 N N . VAL A 1 83 ? 0.172 3.900 11.072 1.00 95.62 83 VAL A N 1
ATOM 640 C CA . VAL A 1 83 ? -1.243 4.256 10.864 1.00 95.62 83 VAL A CA 1
ATOM 641 C C . VAL A 1 83 ? -1.676 3.936 9.440 1.00 95.62 83 VAL A C 1
ATOM 643 O O . VAL A 1 83 ? -2.726 3.320 9.223 1.00 95.62 83 VAL A O 1
ATOM 646 N N . TYR A 1 84 ? -0.871 4.346 8.465 1.00 97.31 84 TYR A N 1
ATOM 647 C CA . TYR A 1 84 ? -1.153 4.151 7.051 1.00 97.31 84 TYR A CA 1
ATOM 648 C C . TYR A 1 84 ? -0.717 2.762 6.595 1.00 97.31 84 TYR A C 1
ATOM 650 O O . TYR A 1 84 ? 0.221 2.174 7.136 1.00 97.31 84 TYR A O 1
ATOM 658 N N . LEU A 1 85 ? -1.402 2.227 5.584 1.00 97.44 85 LEU A N 1
ATOM 659 C CA . LEU A 1 85 ? -1.026 0.944 4.999 1.00 97.44 85 LEU A CA 1
ATOM 660 C C . LEU A 1 85 ? 0.394 1.015 4.426 1.00 97.44 85 LEU A C 1
ATOM 662 O O . LEU A 1 85 ? 1.174 0.094 4.629 1.00 97.44 85 LEU A O 1
ATOM 666 N N . PHE A 1 86 ? 0.743 2.143 3.800 1.00 97.44 86 PHE A N 1
ATOM 667 C CA . PHE A 1 86 ? 2.071 2.389 3.247 1.00 97.44 86 PHE A CA 1
ATOM 668 C C . PHE A 1 86 ? 2.691 3.664 3.828 1.00 97.44 86 PHE A C 1
ATOM 670 O O . PHE A 1 86 ? 2.209 4.775 3.585 1.00 97.44 86 PHE A O 1
ATOM 677 N N . GLU A 1 87 ? 3.781 3.504 4.579 1.00 94.25 87 GLU A N 1
ATOM 678 C CA . GLU A 1 87 ? 4.510 4.592 5.233 1.00 94.25 87 GLU A CA 1
ATOM 679 C C . GLU A 1 87 ? 5.984 4.644 4.827 1.00 94.25 87 GLU A C 1
ATOM 681 O O . GLU A 1 87 ? 6.591 3.682 4.361 1.00 94.25 87 GLU A O 1
ATOM 686 N N . THR A 1 88 ? 6.576 5.818 5.014 1.00 91.69 88 THR A N 1
ATOM 687 C CA . THR A 1 88 ? 8.021 6.022 4.950 1.00 91.69 88 THR A CA 1
ATOM 688 C C . THR A 1 88 ? 8.670 5.538 6.244 1.00 91.69 88 THR A C 1
ATOM 690 O O . THR A 1 88 ? 8.286 5.972 7.329 1.00 91.69 88 THR A O 1
ATOM 693 N N . GLU A 1 89 ? 9.707 4.707 6.137 1.00 83.56 89 GLU A N 1
ATOM 694 C CA . GLU A 1 89 ? 10.391 4.133 7.308 1.00 83.56 89 GLU A CA 1
ATOM 695 C C . GLU A 1 89 ? 10.936 5.207 8.261 1.00 83.56 89 GLU A C 1
ATOM 697 O O . GLU A 1 89 ? 10.749 5.131 9.474 1.00 83.56 89 GLU A O 1
ATOM 702 N N . ARG A 1 90 ? 11.569 6.248 7.703 1.00 83.75 90 ARG A N 1
ATOM 703 C CA . ARG A 1 90 ? 12.275 7.280 8.476 1.00 83.75 90 ARG A CA 1
ATOM 704 C C . ARG A 1 90 ? 11.357 8.306 9.137 1.00 83.75 90 ARG A C 1
ATOM 706 O O . ARG A 1 90 ? 11.650 8.757 10.237 1.00 83.75 90 ARG A O 1
ATOM 713 N N . LEU A 1 91 ? 10.309 8.751 8.441 1.00 87.06 91 LEU A N 1
ATOM 714 C CA . LEU A 1 91 ? 9.463 9.859 8.906 1.00 87.06 91 LEU A CA 1
ATOM 715 C C . LEU A 1 91 ? 8.118 9.394 9.468 1.00 87.06 91 LEU A C 1
ATOM 717 O O . LEU A 1 91 ? 7.397 10.239 9.993 1.00 87.06 91 LEU A O 1
ATOM 721 N N . LYS A 1 92 ? 7.770 8.102 9.336 1.00 90.38 92 LYS A N 1
ATOM 722 C CA . LYS A 1 92 ? 6.472 7.540 9.760 1.00 90.38 92 LYS A CA 1
ATOM 723 C C . LYS A 1 92 ? 5.292 8.342 9.196 1.00 90.38 92 LYS A C 1
ATOM 725 O O . LYS A 1 92 ? 4.306 8.647 9.857 1.00 90.38 92 LYS A O 1
ATOM 730 N N . ARG A 1 93 ? 5.461 8.782 7.946 1.00 93.19 93 ARG A N 1
ATOM 731 C CA . ARG A 1 93 ? 4.466 9.522 7.156 1.00 93.19 93 ARG A CA 1
ATOM 732 C C . ARG A 1 93 ? 3.959 8.641 6.027 1.00 93.19 93 ARG A C 1
ATOM 734 O O . ARG A 1 93 ? 4.773 7.868 5.513 1.00 93.19 93 ARG A O 1
ATOM 741 N N . PRO A 1 94 ? 2.698 8.804 5.585 1.00 96.69 94 PRO A N 1
ATOM 742 C CA . PRO A 1 94 ? 2.214 8.109 4.402 1.00 96.69 94 PRO A CA 1
ATOM 743 C C . PRO A 1 94 ? 3.117 8.415 3.209 1.00 96.69 94 PRO A C 1
ATOM 745 O O . PRO A 1 94 ? 3.726 9.492 3.130 1.00 96.69 94 PRO A O 1
ATOM 748 N N . TRP A 1 95 ? 3.200 7.482 2.266 1.00 97.44 95 TRP A N 1
ATOM 749 C CA . TRP A 1 95 ? 3.830 7.779 0.984 1.00 97.44 95 TRP A CA 1
ATOM 750 C C . TRP A 1 95 ? 3.189 9.005 0.333 1.00 97.44 95 TRP A C 1
ATOM 752 O O . TRP A 1 95 ? 2.008 9.288 0.499 1.00 97.44 95 TRP A O 1
ATOM 762 N N . SER A 1 96 ? 3.973 9.768 -0.423 1.00 97.00 96 SER A N 1
ATOM 763 C CA . SER A 1 96 ? 3.404 10.871 -1.200 1.00 97.00 96 SER A CA 1
ATOM 764 C C . SER A 1 96 ? 2.894 10.357 -2.542 1.00 97.00 96 SER A C 1
ATOM 766 O O . SER A 1 96 ? 3.494 9.459 -3.136 1.00 97.00 96 SER A O 1
ATOM 768 N N . THR A 1 97 ? 1.840 10.981 -3.071 1.00 97.19 97 THR A N 1
ATOM 769 C CA . THR A 1 97 ? 1.348 10.695 -4.429 1.00 97.19 97 THR A CA 1
ATOM 770 C C . THR A 1 97 ? 2.455 10.843 -5.471 1.00 97.19 97 THR A C 1
ATOM 772 O O . THR A 1 97 ? 2.610 9.997 -6.344 1.00 97.19 97 THR A O 1
ATOM 775 N N . ARG A 1 98 ? 3.296 11.875 -5.323 1.00 97.25 98 ARG A N 1
ATOM 776 C CA . ARG A 1 98 ? 4.463 12.117 -6.177 1.00 97.25 98 ARG A CA 1
ATOM 777 C C . ARG A 1 98 ? 5.453 10.953 -6.159 1.00 97.25 98 ARG A C 1
ATOM 779 O O . ARG A 1 98 ? 6.012 10.624 -7.199 1.00 97.25 98 ARG A O 1
ATOM 786 N N . TRP A 1 99 ? 5.692 10.353 -4.996 1.00 96.56 99 TRP A N 1
ATOM 787 C CA . TRP A 1 99 ? 6.617 9.229 -4.873 1.00 96.56 99 TRP A CA 1
ATOM 788 C C . TRP A 1 99 ? 6.055 7.960 -5.519 1.00 96.56 99 TRP A C 1
ATOM 790 O O . TRP A 1 99 ? 6.771 7.313 -6.275 1.00 96.56 99 TRP A O 1
ATOM 800 N N . VAL A 1 100 ? 4.767 7.665 -5.318 1.00 97.50 100 VAL A N 1
ATOM 801 C CA . VAL A 1 100 ? 4.102 6.535 -5.990 1.00 97.50 100 VAL A CA 1
ATOM 802 C C . VAL A 1 100 ? 4.106 6.718 -7.511 1.00 97.50 100 VAL A C 1
ATOM 804 O O . VAL A 1 100 ? 4.453 5.788 -8.231 1.00 97.50 100 VAL A O 1
ATOM 807 N N . ASN A 1 101 ? 3.822 7.926 -8.011 1.00 96.81 101 ASN A N 1
ATOM 808 C CA . ASN A 1 101 ? 3.907 8.221 -9.446 1.00 96.81 101 ASN A CA 1
ATOM 809 C C . ASN A 1 101 ? 5.339 8.064 -9.979 1.00 96.81 101 ASN A C 1
ATOM 811 O O . ASN A 1 101 ? 5.536 7.513 -11.054 1.00 96.81 101 ASN A O 1
ATOM 815 N N . LYS A 1 102 ? 6.354 8.491 -9.213 1.00 96.50 102 LYS A N 1
ATOM 816 C CA . LYS A 1 102 ? 7.762 8.278 -9.579 1.00 96.50 102 LYS A CA 1
ATOM 817 C C . LYS A 1 102 ? 8.098 6.786 -9.690 1.00 96.50 102 LYS A C 1
ATOM 819 O O . LYS A 1 102 ? 8.790 6.404 -10.627 1.00 96.50 102 LYS A O 1
ATOM 824 N N . LEU A 1 103 ? 7.625 5.959 -8.754 1.00 96.25 103 LEU A N 1
ATOM 825 C CA . LEU A 1 103 ? 7.790 4.505 -8.841 1.00 96.25 103 LEU A CA 1
ATOM 826 C C . LEU A 1 103 ? 7.071 3.925 -10.059 1.00 96.25 103 LEU A C 1
ATOM 828 O O . LEU A 1 103 ? 7.631 3.072 -10.733 1.00 96.25 103 LEU A O 1
ATOM 832 N N . CYS A 1 104 ? 5.859 4.401 -10.350 1.00 95.94 104 CYS A N 1
ATOM 833 C CA . CYS A 1 104 ? 5.095 3.969 -11.517 1.00 95.94 104 CYS A CA 1
ATOM 834 C C . CYS A 1 104 ? 5.873 4.227 -12.811 1.00 95.94 104 CYS A C 1
ATOM 836 O O . CYS A 1 104 ? 6.042 3.302 -13.596 1.00 95.94 104 CYS A O 1
ATOM 838 N N . HIS A 1 105 ? 6.429 5.432 -12.981 1.00 95.00 105 HIS A N 1
ATOM 839 C CA . HIS A 1 105 ? 7.287 5.750 -14.125 1.00 95.00 105 HIS A CA 1
ATOM 840 C C . HIS A 1 105 ? 8.522 4.844 -14.188 1.00 95.00 105 HIS A C 1
ATOM 842 O O . HIS A 1 105 ? 8.787 4.255 -15.229 1.00 95.00 105 HIS A O 1
ATOM 848 N N . ALA A 1 106 ? 9.247 4.678 -13.076 1.00 95.00 106 ALA A N 1
ATOM 849 C CA . ALA A 1 106 ? 10.464 3.863 -13.048 1.00 95.00 106 ALA A CA 1
ATOM 850 C C . ALA A 1 106 ? 10.196 2.391 -13.418 1.00 95.00 106 ALA A C 1
ATOM 852 O O . ALA A 1 106 ? 10.890 1.822 -14.257 1.00 95.00 106 ALA A O 1
ATOM 853 N N . TYR A 1 107 ? 9.157 1.785 -12.838 1.00 96.19 107 TYR A N 1
ATOM 854 C CA . TYR A 1 107 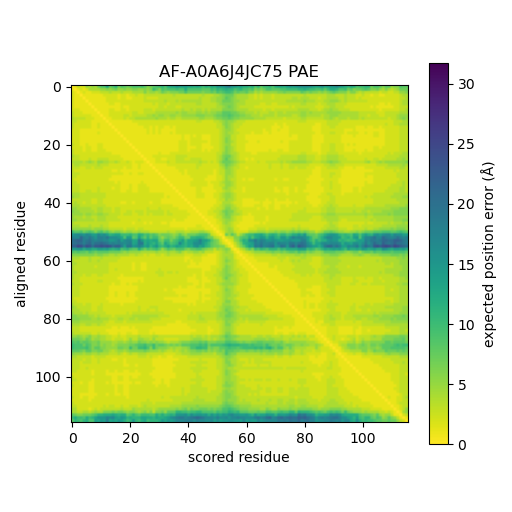? 8.759 0.415 -13.171 1.00 96.19 107 TYR A CA 1
ATOM 855 C C . TYR A 1 107 ? 8.119 0.305 -14.556 1.00 96.19 107 TYR A C 1
ATOM 857 O O . TYR A 1 107 ? 8.235 -0.733 -15.202 1.00 96.19 107 TYR A O 1
ATOM 865 N N . GLY A 1 108 ? 7.466 1.367 -15.029 1.00 95.50 108 GLY A N 1
ATOM 866 C CA . GLY A 1 108 ? 6.954 1.479 -16.389 1.00 95.50 108 GLY A CA 1
ATOM 867 C C . GLY A 1 108 ? 8.080 1.429 -17.416 1.00 95.50 108 GLY A C 1
ATOM 868 O O . GLY A 1 108 ? 8.023 0.608 -18.327 1.00 95.50 108 GLY A O 1
ATOM 869 N N . GLU A 1 109 ? 9.131 2.232 -17.236 1.00 94.31 109 GLU A N 1
ATOM 870 C CA . GLU A 1 109 ? 10.323 2.230 -18.094 1.00 94.31 109 GLU A CA 1
ATOM 871 C C . GLU A 1 109 ? 10.987 0.849 -18.141 1.00 94.31 109 GLU A C 1
ATOM 873 O O . GLU A 1 109 ? 11.229 0.321 -19.227 1.00 94.31 109 GLU A O 1
ATOM 878 N N . GLU A 1 110 ? 11.204 0.223 -16.981 1.00 93.44 110 GLU A N 1
ATOM 879 C CA . GLU A 1 110 ? 11.795 -1.118 -16.891 1.00 93.44 110 GLU A CA 1
ATOM 880 C C . GLU A 1 110 ? 10.908 -2.198 -17.538 1.00 93.44 110 GLU A C 1
ATOM 882 O O . GLU A 1 110 ? 11.408 -3.134 -18.161 1.00 93.44 110 GLU A O 1
ATOM 887 N N . ALA A 1 111 ? 9.584 -2.042 -17.471 1.00 93.50 111 ALA A N 1
ATOM 888 C CA . ALA A 1 111 ? 8.630 -2.925 -18.140 1.00 93.50 111 ALA A CA 1
ATOM 889 C C . ALA A 1 111 ? 8.473 -2.651 -19.650 1.00 93.50 111 ALA A C 1
ATOM 891 O O . ALA A 1 111 ? 7.668 -3.322 -20.302 1.00 93.50 111 ALA A O 1
ATOM 892 N N . GLY A 1 112 ? 9.191 -1.670 -20.213 1.00 93.38 112 GLY A N 1
ATOM 893 C CA . GLY A 1 112 ? 9.064 -1.269 -21.617 1.00 93.38 112 GLY A CA 1
ATOM 894 C C . GLY A 1 112 ? 7.776 -0.495 -21.927 1.00 93.38 112 GLY A C 1
ATOM 895 O O . GLY A 1 112 ? 7.295 -0.519 -23.059 1.00 93.38 112 GLY A O 1
ATOM 896 N N . ILE A 1 113 ? 7.200 0.182 -20.929 1.00 90.50 113 ILE A N 1
ATOM 897 C CA . ILE A 1 113 ? 5.965 0.977 -21.005 1.00 90.50 113 ILE A CA 1
ATOM 898 C C . ILE A 1 113 ? 6.285 2.449 -20.662 1.00 90.50 113 ILE A C 1
ATOM 900 O O . ILE A 1 113 ? 5.963 2.923 -19.574 1.00 90.50 113 ILE A O 1
ATOM 904 N N . PRO A 1 114 ? 6.912 3.210 -21.577 1.00 73.94 114 PRO A N 1
ATOM 905 C CA . PRO A 1 114 ? 7.442 4.545 -21.276 1.00 73.94 114 PRO A CA 1
ATOM 906 C C . PRO A 1 114 ? 6.379 5.650 -21.111 1.00 73.94 114 PRO A C 1
ATOM 908 O O . PRO A 1 114 ? 6.722 6.761 -20.725 1.00 73.94 114 PRO A O 1
ATOM 911 N N . GLN A 1 115 ? 5.100 5.390 -21.417 1.00 69.94 115 GLN A N 1
ATOM 912 C CA . GLN A 1 115 ? 4.003 6.372 -21.288 1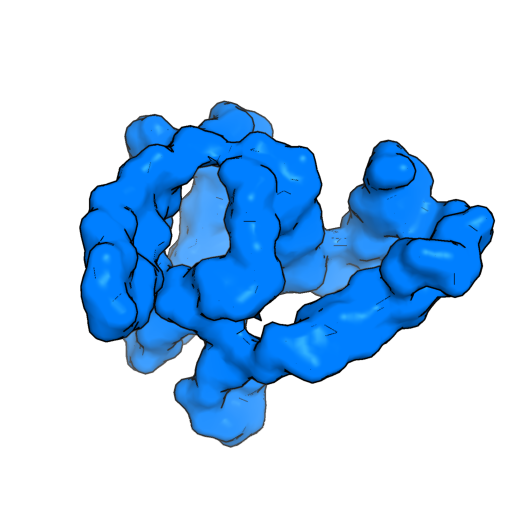.00 69.94 115 GLN A CA 1
ATOM 913 C C . GLN A 1 115 ? 3.139 6.182 -20.025 1.00 69.94 115 GLN A C 1
ATOM 915 O O . GLN A 1 115 ? 2.031 6.716 -19.957 1.00 69.94 115 GLN A O 1
ATOM 920 N N . MET A 1 116 ? 3.604 5.379 -19.065 1.00 64.88 116 MET A N 1
ATOM 921 C CA . MET A 1 116 ? 2.877 5.040 -17.833 1.00 64.88 116 MET A CA 1
ATOM 922 C C . MET A 1 116 ? 3.145 6.030 -16.711 1.00 64.88 116 MET A C 1
ATOM 924 O O . MET A 1 116 ? 4.297 6.500 -16.659 1.00 64.88 116 MET A O 1
#

Mean predicted aligned error: 3.62 Å

Organism: NCBI:txid1672391

Nearest PDB structures (foldseek):
  5hxy-assembly5_E  TM=8.718E-01  e=6.524E-07  Thermoplasma acidophilum DSM 1728
  5hxy-assembly4_D  TM=8.732E-01  e=6.524E-07  Thermoplasma acidophilum DSM 1728
  5hxy-assembly6_F  TM=8.571E-01  e=1.990E-06  Thermoplasma acidophilum DSM 1728
  4a8e-assembly1_A-2  TM=8.846E-01  e=5.0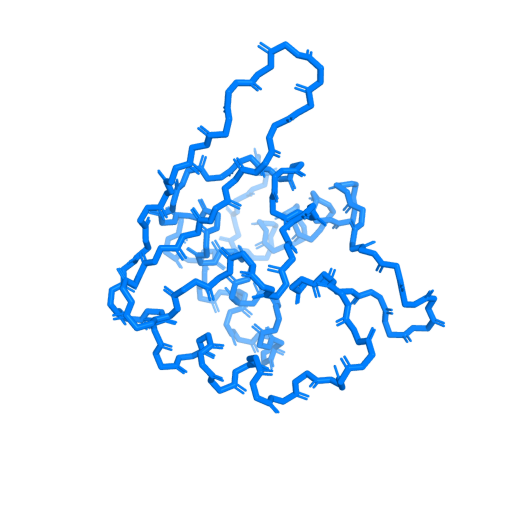90E-06  Pyrococcus abyssi
  2a3v-assembly1_D  TM=7.608E-01  e=7.045E-04  Vibrio cholerae O1 biovar El Tor str. N16961

Foldseek 3Di:
DVLLLVLQVVVVPLLSNLLVLCCVFFVDDLVQLLVFWLVQDDLVQQWGWRDDPDPDDIDITGGDNVCSVSLVVLSVPDDPPQTHSAADPPPSHGDDSVVSVVVSCVSCVVSVNNVD

Solvent-accessible surface area (backbone atoms only — not comparable to full-atom values): 6678 Å² total; per-residue (Å²): 110,70,58,36,54,51,48,42,52,72,68,70,44,64,68,58,34,52,52,52,52,45,38,75,64,46,72,53,51,63,69,52,57,35,66,29,34,50,91,34,51,41,51,93,78,31,35,34,52,48,81,49,63,98,92,48,75,66,44,79,38,59,46,61,75,87,48,29,64,61,50,49,55,49,60,71,69,48,63,86,86,60,57,39,67,46,57,38,89,90,74,76,37,51,46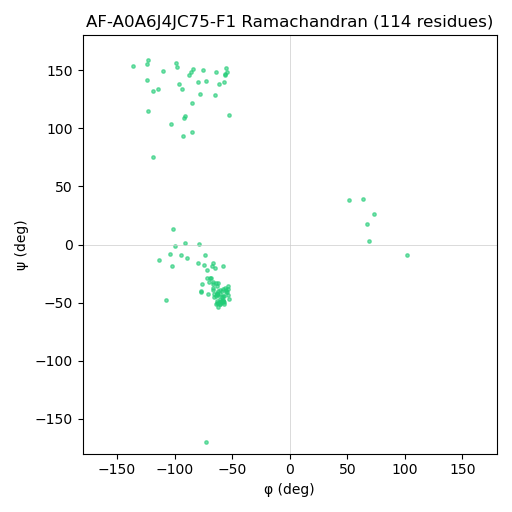,50,55,69,55,55,51,51,50,45,33,55,41,17,48,75,44,73,38,79,89,85

Radius of gyration: 13.97 Å; Cα contacts (8 Å, |Δi|>4): 136; chains: 1; bounding box: 31×31×38 Å

InterPro domains:
  IPR002104 Integrase, catalytic domain [PF00589] (11-113)
  IPR002104 Integrase, catalytic domain [PS51898] (1-116)
  IPR011010 DNA breaking-rejoining enzyme, catalytic core [SSF56349] (17-114)
  IPR013762 Integrase-like, catalytic domain superfamily [G3DSA:1.10.443.10] (4-116)